Protein AF-A0A6G3WK44-F1 (afdb_monomer_lite)

Structure (mmCIF, N/CA/C/O backbone):
data_AF-A0A6G3WK44-F1
#
_entry.id   AF-A0A6G3WK44-F1
#
loop_
_atom_site.group_PDB
_atom_site.id
_atom_site.type_symbol
_atom_site.label_atom_id
_atom_site.label_alt_id
_atom_site.label_comp_id
_atom_site.label_asym_id
_atom_site.label_entity_id
_atom_site.label_seq_id
_atom_site.pdbx_PDB_ins_code
_atom_site.Cartn_x
_atom_site.Cartn_y
_atom_site.Cartn_z
_atom_site.occupancy
_atom_site.B_iso_or_equiv
_atom_site.auth_seq_id
_atom_site.auth_comp_id
_atom_site.auth_asym_id
_atom_site.auth_atom_id
_atom_site.pdbx_PDB_model_num
ATOM 1 N N . VAL A 1 1 ? 23.266 0.981 -15.784 1.00 63.91 1 VAL A N 1
ATOM 2 C CA . VAL 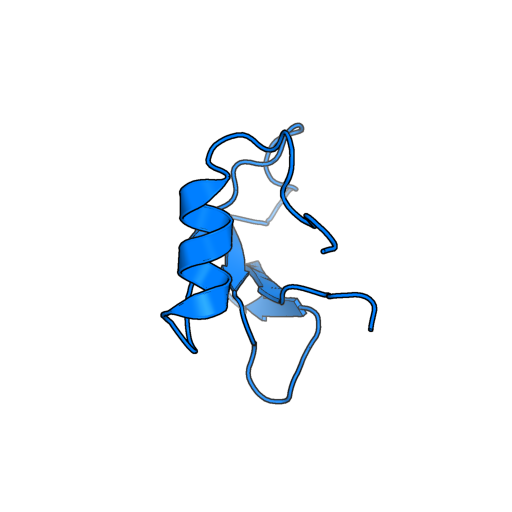A 1 1 ? 21.842 0.681 -15.498 1.00 63.91 1 VAL A CA 1
ATOM 3 C C . VAL A 1 1 ? 21.512 1.326 -14.163 1.00 63.91 1 VAL A C 1
ATOM 5 O O . VAL A 1 1 ? 22.334 1.208 -13.264 1.00 63.91 1 VAL A O 1
ATOM 8 N N . HIS A 1 2 ? 20.410 2.072 -14.053 1.00 75.25 2 HIS A N 1
ATOM 9 C CA . HIS A 1 2 ? 20.011 2.733 -12.803 1.00 75.25 2 HIS A CA 1
ATOM 10 C C . HIS A 1 2 ? 19.546 1.678 -11.782 1.00 75.25 2 HIS A C 1
ATOM 12 O O . HIS A 1 2 ? 18.789 0.786 -12.162 1.00 75.25 2 HIS A O 1
ATOM 18 N N . ARG A 1 3 ? 19.997 1.754 -10.520 1.00 82.06 3 ARG A N 1
ATOM 19 C CA . ARG A 1 3 ? 19.605 0.833 -9.434 1.00 82.06 3 ARG A CA 1
ATOM 20 C C . ARG A 1 3 ? 18.753 1.575 -8.393 1.00 82.06 3 ARG A C 1
ATOM 22 O O . ARG A 1 3 ? 19.265 1.960 -7.347 1.00 82.06 3 ARG A O 1
ATOM 29 N N . PRO A 1 4 ? 17.458 1.804 -8.669 1.00 79.44 4 PRO A N 1
ATOM 30 C CA . PRO A 1 4 ? 16.608 2.665 -7.840 1.00 79.44 4 PRO A CA 1
ATOM 31 C C . PRO A 1 4 ? 16.409 2.166 -6.398 1.00 79.44 4 PRO A C 1
ATOM 33 O O . PRO A 1 4 ? 16.026 2.951 -5.540 1.00 79.44 4 PRO A O 1
ATOM 36 N N . PHE A 1 5 ? 16.681 0.887 -6.124 1.00 82.56 5 PHE A N 1
ATOM 37 C CA . PHE A 1 5 ? 16.512 0.271 -4.804 1.00 82.56 5 PHE A CA 1
ATOM 38 C C . PHE A 1 5 ? 17.839 -0.082 -4.113 1.00 82.56 5 PHE A C 1
ATOM 40 O O . PHE A 1 5 ? 17.829 -0.747 -3.078 1.00 82.56 5 PHE A O 1
ATOM 47 N N . GLU A 1 6 ? 18.979 0.333 -4.677 1.00 86.06 6 GLU A N 1
ATOM 48 C CA . GLU A 1 6 ? 20.301 0.001 -4.139 1.00 86.06 6 GLU A CA 1
ATOM 49 C C . GLU A 1 6 ? 20.464 0.493 -2.694 1.00 86.06 6 GLU A C 1
ATOM 51 O O . GLU A 1 6 ? 20.325 1.680 -2.402 1.00 86.06 6 GLU A O 1
ATOM 56 N N . GLY A 1 7 ? 20.775 -0.439 -1.788 1.00 86.75 7 GLY A N 1
ATOM 57 C CA . GLY A 1 7 ? 21.029 -0.139 -0.375 1.00 86.75 7 GLY A CA 1
ATOM 58 C C . GLY A 1 7 ? 19.785 -0.106 0.518 1.00 86.75 7 GLY A C 1
ATOM 59 O O . GLY A 1 7 ? 19.915 0.139 1.720 1.00 86.75 7 GLY A O 1
ATOM 60 N N . LEU A 1 8 ? 18.594 -0.386 -0.019 1.00 83.88 8 LEU A N 1
ATOM 61 C CA . LEU A 1 8 ? 17.390 -0.562 0.792 1.00 83.88 8 LEU A CA 1
ATOM 62 C C . LEU A 1 8 ? 17.374 -1.938 1.470 1.00 83.88 8 LEU A C 1
ATOM 64 O O . LEU A 1 8 ? 17.753 -2.958 0.890 1.00 83.88 8 LEU A O 1
ATOM 68 N N . ALA A 1 9 ? 16.868 -1.986 2.702 1.00 86.75 9 ALA A N 1
ATOM 69 C CA . ALA A 1 9 ? 16.535 -3.254 3.338 1.00 86.75 9 ALA A CA 1
ATOM 70 C C . ALA A 1 9 ? 15.445 -3.971 2.517 1.00 86.75 9 ALA A C 1
ATOM 72 O O . ALA A 1 9 ? 14.439 -3.359 2.154 1.00 86.75 9 ALA A O 1
ATOM 73 N N . GLY A 1 10 ? 15.656 -5.256 2.217 1.00 84.31 10 GLY A N 1
ATOM 74 C CA . GLY A 1 10 ? 14.731 -6.035 1.385 1.00 84.31 10 GLY A CA 1
ATOM 75 C C . GLY A 1 10 ? 14.769 -5.676 -0.106 1.00 84.31 10 GLY A C 1
ATOM 76 O O . GLY A 1 10 ? 13.749 -5.793 -0.772 1.00 84.31 10 GLY A O 1
ATOM 77 N N . GLU A 1 11 ? 15.909 -5.226 -0.654 1.00 86.44 11 GLU A N 1
ATOM 78 C CA . GLU A 1 11 ? 16.064 -4.828 -2.073 1.00 86.44 11 GLU A CA 1
ATOM 79 C C . GLU A 1 11 ? 15.426 -5.820 -3.073 1.00 86.44 11 GLU A C 1
ATOM 81 O O . GLU A 1 11 ? 14.740 -5.399 -4.002 1.00 86.44 11 GLU A O 1
ATOM 86 N N . CYS A 1 12 ? 15.580 -7.135 -2.866 1.00 81.19 12 CYS A N 1
ATOM 87 C CA . CYS A 1 12 ? 14.944 -8.147 -3.720 1.00 81.19 12 CYS A CA 1
ATOM 88 C C . CYS A 1 12 ? 13.411 -8.070 -3.719 1.00 81.19 12 CYS A C 1
ATOM 90 O O . CYS A 1 12 ? 12.803 -8.264 -4.769 1.00 81.19 12 CYS A O 1
ATOM 92 N N . ASP A 1 13 ? 12.788 -7.774 -2.579 1.00 82.06 13 ASP A N 1
ATOM 93 C CA . ASP A 1 13 ? 11.332 -7.669 -2.473 1.00 82.06 13 ASP A CA 1
ATOM 94 C C . ASP A 1 13 ? 10.836 -6.434 -3.228 1.00 82.06 13 ASP A C 1
ATOM 96 O O . ASP A 1 13 ? 9.861 -6.513 -3.969 1.00 82.06 13 ASP A O 1
ATOM 100 N N . TRP A 1 14 ? 11.560 -5.314 -3.149 1.00 79.44 14 TRP A N 1
ATOM 101 C CA . TRP A 1 14 ? 11.267 -4.110 -3.934 1.00 79.44 14 TRP A CA 1
ATOM 102 C C . TRP A 1 14 ? 11.316 -4.363 -5.443 1.00 79.44 14 TRP A C 1
ATOM 104 O O . TRP A 1 14 ? 10.410 -3.952 -6.175 1.00 79.44 14 TRP A O 1
ATOM 114 N N . VAL A 1 15 ? 12.336 -5.090 -5.904 1.00 81.12 15 VAL A N 1
ATOM 115 C CA . VAL A 1 15 ? 12.448 -5.512 -7.307 1.00 81.12 15 VAL A CA 1
ATOM 116 C C . VAL A 1 15 ? 11.304 -6.460 -7.684 1.00 81.12 15 VAL A C 1
ATOM 118 O O . VAL A 1 15 ? 10.683 -6.279 -8.728 1.00 81.12 15 VAL A O 1
ATOM 121 N N . ALA A 1 16 ? 10.968 -7.433 -6.834 1.00 76.12 16 ALA A N 1
ATOM 122 C CA . ALA A 1 16 ? 9.894 -8.391 -7.095 1.00 76.12 16 ALA A CA 1
ATOM 123 C C . ALA A 1 16 ? 8.507 -7.728 -7.163 1.00 76.12 16 ALA A C 1
ATOM 125 O O . ALA A 1 16 ? 7.720 -8.038 -8.061 1.00 76.12 16 ALA A O 1
ATOM 126 N N . LEU A 1 17 ? 8.221 -6.782 -6.260 1.00 73.06 17 LEU A N 1
ATOM 127 C CA . LEU A 1 17 ? 6.991 -5.989 -6.288 1.00 73.06 17 LEU A CA 1
ATOM 128 C C . LEU A 1 17 ? 6.893 -5.202 -7.607 1.00 73.06 17 LEU A C 1
ATOM 130 O O . LEU A 1 17 ? 5.822 -5.158 -8.206 1.00 73.06 17 LEU A O 1
ATOM 134 N N . ARG A 1 18 ? 8.004 -4.627 -8.090 1.00 69.88 18 ARG A N 1
ATOM 135 C CA . ARG A 1 18 ? 8.057 -3.846 -9.338 1.00 69.88 18 ARG A CA 1
ATOM 136 C C . ARG A 1 18 ? 7.900 -4.694 -10.603 1.00 69.88 18 ARG A C 1
ATOM 138 O O . ARG A 1 18 ? 7.200 -4.266 -11.517 1.00 69.88 18 ARG A O 1
ATOM 145 N N . GLU A 1 19 ? 8.568 -5.842 -10.670 1.00 68.25 19 GLU A N 1
ATOM 146 C CA . GLU A 1 19 ? 8.743 -6.599 -11.918 1.00 68.25 19 GLU A CA 1
ATOM 147 C C . GLU A 1 19 ? 7.697 -7.705 -12.133 1.00 68.25 19 GLU A C 1
ATOM 149 O O . GLU A 1 19 ? 7.455 -8.100 -13.271 1.00 68.25 19 GLU A O 1
ATOM 154 N N . LEU A 1 20 ? 7.068 -8.226 -11.071 1.00 54.56 20 LEU A N 1
ATOM 155 C CA . LEU A 1 20 ? 6.292 -9.473 -11.159 1.00 54.56 20 LEU A CA 1
ATOM 156 C C . LEU A 1 20 ? 4.818 -9.375 -10.745 1.00 54.56 20 LEU A C 1
ATOM 158 O O . LEU A 1 20 ? 4.071 -10.316 -11.018 1.00 54.56 20 LEU A O 1
ATOM 162 N N . VAL A 1 21 ? 4.350 -8.271 -10.146 1.00 54.50 21 VAL A N 1
ATOM 163 C CA . VAL A 1 21 ? 2.955 -8.181 -9.675 1.00 54.50 21 VAL A CA 1
ATOM 164 C C . VAL A 1 21 ? 2.327 -6.816 -10.009 1.00 54.50 21 VAL A C 1
ATOM 166 O O . VAL A 1 21 ? 2.569 -5.846 -9.295 1.00 54.50 21 VAL A O 1
ATOM 169 N N . PRO A 1 22 ? 1.420 -6.722 -11.005 1.00 57.22 22 PRO A N 1
ATOM 170 C CA . PRO A 1 22 ? 0.678 -5.491 -11.339 1.00 57.22 22 PRO A CA 1
ATOM 171 C C . PRO A 1 22 ? -0.258 -4.964 -10.231 1.00 57.22 22 PRO A C 1
ATOM 173 O O . PRO A 1 22 ? -1.022 -4.031 -10.453 1.00 57.22 22 PRO A O 1
ATOM 176 N N . ALA A 1 23 ? -0.252 -5.599 -9.061 1.00 68.94 23 ALA A N 1
ATOM 177 C CA . ALA A 1 23 ? -1.087 -5.296 -7.905 1.00 68.94 23 ALA A CA 1
ATOM 178 C C . ALA A 1 23 ? -0.338 -5.560 -6.586 1.00 68.94 23 ALA A C 1
ATOM 180 O O . ALA A 1 23 ? -0.950 -5.887 -5.572 1.00 68.94 23 ALA A O 1
ATOM 181 N N . ALA A 1 24 ? 0.997 -5.493 -6.608 1.00 84.62 24 ALA A N 1
ATOM 182 C CA . ALA A 1 24 ? 1.804 -5.756 -5.427 1.00 84.62 24 ALA A CA 1
ATOM 183 C C . ALA A 1 24 ? 1.468 -4.759 -4.312 1.00 84.62 24 ALA A C 1
ATOM 185 O O . ALA A 1 24 ? 1.443 -3.548 -4.558 1.00 84.62 24 ALA A O 1
ATOM 186 N N . THR A 1 25 ? 1.244 -5.277 -3.103 1.00 89.25 25 THR A N 1
ATOM 187 C CA . THR A 1 25 ? 1.003 -4.479 -1.901 1.00 89.25 25 THR A CA 1
ATOM 188 C C . THR A 1 25 ? 1.860 -4.962 -0.745 1.00 89.25 25 THR A C 1
ATOM 190 O O . THR A 1 25 ? 2.006 -6.169 -0.556 1.00 89.25 25 THR A O 1
ATOM 193 N N . VAL A 1 26 ? 2.360 -4.033 0.062 1.00 92.31 26 VAL A N 1
ATOM 194 C CA . VAL A 1 26 ? 3.101 -4.339 1.288 1.00 92.31 26 VAL A CA 1
ATOM 195 C C . VAL A 1 26 ? 2.715 -3.356 2.386 1.00 92.31 26 VAL A C 1
ATOM 197 O O . VAL A 1 26 ? 2.577 -2.157 2.145 1.00 92.31 26 VAL A O 1
ATOM 200 N N . GLU A 1 27 ? 2.494 -3.860 3.595 1.00 95.44 27 GLU A N 1
ATOM 201 C CA . GLU A 1 27 ? 2.257 -3.006 4.756 1.00 95.44 27 GLU A CA 1
ATOM 202 C C . GLU A 1 27 ? 3.566 -2.346 5.201 1.00 95.44 27 GLU A C 1
ATOM 204 O O . GLU A 1 27 ? 4.617 -2.987 5.254 1.00 95.44 27 GLU A O 1
ATOM 209 N N . LEU A 1 28 ? 3.513 -1.047 5.491 1.00 94.56 28 LEU A N 1
ATOM 210 C CA . LEU A 1 28 ? 4.676 -0.261 5.876 1.00 94.56 28 LEU A CA 1
ATOM 211 C C . LEU A 1 28 ? 4.744 -0.105 7.392 1.00 94.56 28 LEU A C 1
ATOM 213 O O . LEU A 1 28 ? 3.790 0.320 8.038 1.00 94.56 28 LEU A O 1
ATOM 217 N N . THR A 1 29 ? 5.931 -0.339 7.945 1.00 94.62 29 THR A N 1
ATOM 218 C CA . THR A 1 29 ? 6.270 0.129 9.292 1.00 94.62 29 THR A CA 1
ATOM 219 C C . THR A 1 29 ? 6.898 1.514 9.180 1.00 94.62 29 THR A C 1
ATOM 221 O O . THR A 1 29 ? 7.980 1.664 8.612 1.00 94.62 29 THR A O 1
ATOM 224 N N . LEU A 1 30 ? 6.215 2.538 9.696 1.00 94.12 30 LEU A N 1
ATOM 225 C CA . LEU A 1 30 ? 6.711 3.915 9.669 1.00 94.12 30 LEU A CA 1
ATOM 226 C C . LEU A 1 30 ? 7.711 4.162 10.801 1.00 94.12 30 LEU A C 1
ATOM 228 O O . LEU A 1 30 ? 7.501 3.726 11.931 1.00 94.12 30 LEU A O 1
ATOM 232 N N . LYS A 1 31 ? 8.776 4.915 10.505 1.00 93.62 31 LYS A N 1
ATOM 233 C CA . LYS A 1 31 ? 9.863 5.206 11.453 1.00 93.62 31 LYS A CA 1
ATOM 234 C C . LYS A 1 31 ? 9.375 5.871 12.745 1.00 93.62 31 LYS A C 1
ATOM 236 O O . LYS A 1 31 ? 9.821 5.492 13.821 1.00 93.62 31 LYS A O 1
ATOM 241 N N . ASP A 1 32 ? 8.452 6.820 12.622 1.00 95.75 32 ASP A N 1
ATOM 242 C CA . ASP A 1 32 ? 7.919 7.598 13.747 1.00 95.75 32 ASP A CA 1
ATOM 243 C C . ASP A 1 32 ? 6.578 7.036 14.263 1.00 95.75 32 ASP A C 1
ATOM 245 O O . ASP A 1 32 ? 5.871 7.689 15.027 1.00 95.75 32 ASP A O 1
ATOM 249 N N . GLY A 1 33 ? 6.225 5.811 13.853 1.00 94.50 33 GLY A N 1
ATOM 250 C CA . GLY A 1 33 ? 4.929 5.199 14.140 1.00 94.50 33 GLY A CA 1
ATOM 251 C C . GLY A 1 33 ? 3.800 5.713 13.242 1.00 94.50 33 GLY A C 1
ATOM 252 O O . GLY A 1 33 ? 4.003 6.519 12.331 1.00 94.50 33 GLY A O 1
ATOM 253 N N . LEU A 1 34 ? 2.593 5.191 13.466 1.00 96.44 34 LEU A N 1
ATOM 254 C CA . LEU A 1 34 ? 1.402 5.596 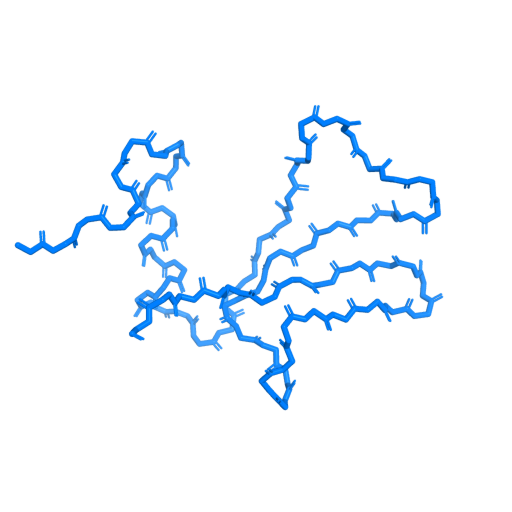12.720 1.00 96.44 34 LEU A CA 1
ATOM 255 C C . LEU A 1 34 ? 0.833 6.917 13.272 1.00 96.44 34 LEU A C 1
ATOM 257 O O . LEU A 1 34 ? 0.767 7.075 14.494 1.00 96.44 34 LEU A O 1
ATOM 261 N N . PRO A 1 35 ? 0.387 7.851 12.407 1.00 94.38 35 PRO A N 1
ATOM 262 C CA . PRO A 1 35 ? -0.317 9.056 12.843 1.00 94.38 35 PRO A CA 1
ATOM 263 C C . PRO A 1 35 ? -1.617 8.743 13.595 1.00 94.38 35 PRO A C 1
ATOM 265 O O . PRO A 1 35 ? -2.240 7.699 13.392 1.00 94.38 35 PRO A O 1
ATOM 268 N N . GLU A 1 36 ? -2.083 9.687 14.417 1.00 94.94 36 GLU A N 1
ATOM 269 C CA . GLU A 1 36 ? -3.368 9.554 15.108 1.00 94.94 36 GLU A CA 1
ATOM 270 C C . GLU A 1 36 ? -4.521 9.357 14.107 1.00 94.94 36 GLU A C 1
ATOM 272 O O . GLU A 1 36 ? -4.639 10.066 13.106 1.00 94.94 36 GLU A O 1
ATOM 277 N N . GLY A 1 37 ? -5.372 8.360 14.365 1.00 94.19 37 GLY A N 1
ATOM 278 C CA . GLY A 1 37 ? -6.496 8.025 13.486 1.00 94.19 37 GLY A CA 1
ATOM 279 C C . GLY A 1 37 ? -6.107 7.329 12.173 1.00 94.19 37 GLY A C 1
ATOM 280 O O . GLY A 1 37 ? -6.943 7.256 11.265 1.00 94.19 37 GLY A O 1
ATOM 281 N N . VAL A 1 38 ? -4.871 6.829 12.055 1.00 97.19 38 VAL A N 1
ATOM 282 C CA . VAL A 1 38 ? -4.413 5.980 10.945 1.00 97.19 38 VAL A CA 1
ATOM 283 C C . VAL A 1 38 ? -4.081 4.584 11.486 1.00 97.19 38 VAL A C 1
ATOM 285 O O . VAL A 1 38 ? -3.074 4.424 12.170 1.00 97.19 38 VAL A O 1
ATOM 288 N N . PRO A 1 39 ? -4.899 3.556 11.199 1.00 97.00 39 PRO A N 1
ATOM 289 C CA . PRO A 1 39 ? -4.669 2.204 11.702 1.00 97.00 39 PRO A CA 1
ATOM 290 C C . PRO A 1 39 ? -3.595 1.441 10.917 1.00 97.00 39 PRO A C 1
ATOM 292 O O . PRO A 1 39 ? -3.006 0.513 11.459 1.00 97.00 39 PRO A O 1
ATOM 295 N N . SER A 1 40 ? -3.342 1.806 9.655 1.00 97.69 40 SER A N 1
ATOM 296 C CA . SER A 1 40 ? -2.335 1.164 8.806 1.00 97.69 40 SER A CA 1
ATOM 297 C C . SER A 1 40 ? -1.957 2.025 7.600 1.00 97.69 40 SER A C 1
ATOM 299 O O . SER A 1 40 ? -2.738 2.866 7.136 1.00 97.69 40 SER A O 1
ATOM 301 N N . VAL A 1 41 ? -0.751 1.779 7.076 1.00 97.56 41 VAL A N 1
ATOM 302 C CA . VAL A 1 41 ? -0.281 2.318 5.796 1.00 97.56 41 VAL A CA 1
ATOM 303 C C . VAL A 1 41 ? 0.186 1.169 4.910 1.00 97.56 41 VAL A C 1
ATOM 305 O O . VAL A 1 41 ? 1.072 0.406 5.286 1.00 97.56 41 VAL A O 1
ATOM 308 N N . THR A 1 42 ? -0.382 1.057 3.714 1.00 96.31 42 THR A N 1
ATOM 309 C CA . THR A 1 42 ? -0.019 0.036 2.724 1.00 96.31 42 THR A CA 1
ATOM 310 C C . THR A 1 42 ? 0.560 0.698 1.481 1.00 96.31 42 THR A C 1
ATOM 312 O O . THR A 1 42 ? -0.086 1.538 0.856 1.00 96.31 42 THR A O 1
ATOM 315 N N . LEU A 1 43 ? 1.764 0.301 1.087 1.00 94.12 43 LEU A N 1
ATOM 316 C CA . LEU A 1 43 ? 2.300 0.634 -0.224 1.00 94.12 43 LEU A CA 1
ATOM 317 C C . LEU A 1 43 ? 1.657 -0.272 -1.273 1.00 94.12 43 LEU A C 1
ATOM 319 O O . LEU A 1 43 ? 1.598 -1.485 -1.089 1.00 94.12 43 LEU A O 1
ATOM 323 N N . ALA A 1 44 ? 1.228 0.311 -2.384 1.00 91.50 44 ALA A N 1
ATOM 324 C CA . ALA A 1 44 ? 0.789 -0.378 -3.583 1.00 91.50 44 ALA A CA 1
ATOM 325 C C . ALA A 1 44 ? 1.650 0.056 -4.775 1.00 91.50 44 ALA A C 1
ATOM 327 O O . ALA A 1 44 ? 2.070 1.208 -4.878 1.00 91.50 44 ALA A O 1
ATOM 328 N N . THR A 1 45 ? 1.889 -0.855 -5.712 1.00 88.25 45 THR A N 1
ATOM 329 C CA . THR A 1 45 ? 2.579 -0.528 -6.974 1.00 88.25 45 THR A CA 1
ATOM 330 C C . THR A 1 45 ? 1.767 0.414 -7.858 1.00 88.25 45 THR A C 1
ATOM 332 O O . THR A 1 45 ? 2.334 1.292 -8.501 1.00 88.25 45 THR A O 1
ATOM 335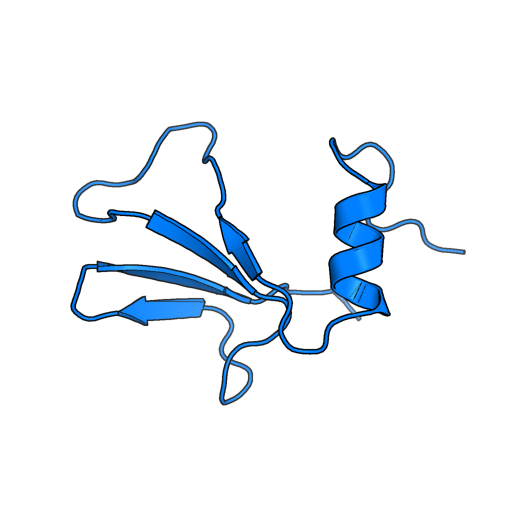 N N . VAL A 1 46 ? 0.441 0.266 -7.861 1.00 87.25 46 VAL A N 1
ATOM 336 C CA . VAL A 1 46 ? -0.503 1.152 -8.547 1.00 87.25 46 VAL A CA 1
ATOM 337 C C . VAL A 1 46 ? -1.822 1.188 -7.780 1.00 87.25 46 VAL A C 1
ATOM 339 O O . VAL A 1 46 ? -2.257 0.180 -7.221 1.00 87.25 46 VAL A O 1
ATOM 342 N N . LEU A 1 47 ? -2.475 2.348 -7.760 1.00 89.69 47 LEU A N 1
ATOM 343 C CA . LEU A 1 47 ? -3.841 2.497 -7.265 1.00 89.69 47 LEU A CA 1
ATOM 344 C C . LEU A 1 47 ? -4.812 2.711 -8.433 1.00 89.69 4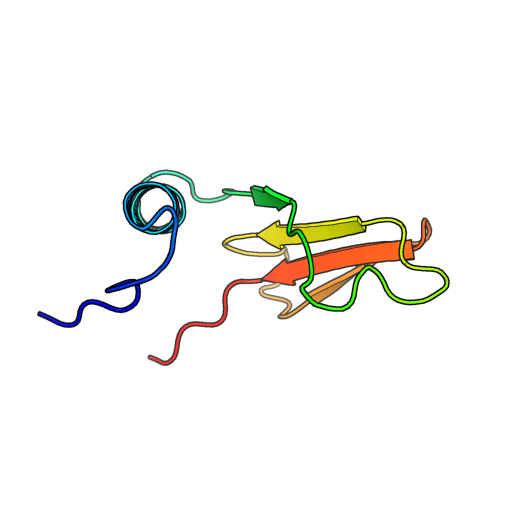7 LEU A C 1
ATOM 346 O O . LEU A 1 47 ? -4.401 3.209 -9.489 1.00 89.69 47 LEU A O 1
ATOM 350 N N . PRO A 1 48 ? -6.106 2.369 -8.264 1.00 86.38 48 PRO A N 1
ATOM 351 C CA . PRO A 1 48 ? -7.129 2.718 -9.239 1.00 86.38 48 PRO A CA 1
ATOM 352 C C . PRO A 1 48 ? -7.043 4.197 -9.615 1.00 86.38 48 PRO A C 1
ATOM 354 O O . PRO A 1 48 ? -6.709 5.038 -8.781 1.00 86.38 48 PRO A O 1
ATOM 357 N N . MET A 1 49 ? -7.335 4.506 -10.879 1.00 89.00 49 MET A N 1
ATOM 358 C CA . MET A 1 49 ? -7.290 5.876 -11.406 1.00 89.00 49 MET A CA 1
ATOM 359 C C . MET A 1 49 ? -5.903 6.545 -11.347 1.00 89.00 49 MET A C 1
ATOM 361 O O . MET A 1 49 ? -5.821 7.761 -11.507 1.00 89.00 49 MET A O 1
ATOM 365 N N . ALA A 1 50 ? -4.827 5.776 -11.130 1.00 86.25 50 ALA A N 1
ATOM 366 C CA . ALA A 1 50 ? -3.465 6.286 -10.954 1.00 86.25 50 ALA A CA 1
ATOM 367 C C . ALA A 1 50 ? -3.351 7.336 -9.832 1.00 86.25 50 ALA A C 1
ATOM 369 O O . ALA A 1 50 ? -2.560 8.276 -9.912 1.00 86.25 50 ALA A O 1
ATOM 370 N N . TRP A 1 51 ? -4.159 7.192 -8.779 1.00 91.81 51 TRP A N 1
ATOM 371 C CA . TRP A 1 51 ? -4.067 8.075 -7.624 1.00 91.81 51 TRP A CA 1
ATOM 372 C C . TRP A 1 51 ? -2.723 7.915 -6.906 1.00 91.81 51 TRP A C 1
ATOM 374 O O . TRP A 1 51 ? -2.246 6.790 -6.752 1.00 91.81 51 TRP A O 1
ATOM 384 N N . PRO A 1 52 ? -2.128 9.013 -6.409 1.00 92.38 52 PRO A N 1
ATOM 385 C CA . PRO A 1 52 ? -0.871 8.946 -5.670 1.00 92.38 52 PRO A CA 1
ATOM 386 C C . PRO A 1 52 ? -1.055 8.333 -4.275 1.00 92.38 52 PRO A C 1
ATOM 388 O O . PRO A 1 52 ? -0.151 7.689 -3.750 1.00 92.38 52 PRO A O 1
ATOM 391 N N . ALA A 1 53 ? -2.231 8.518 -3.675 1.00 95.00 53 ALA A N 1
ATOM 392 C CA . ALA A 1 53 ? -2.611 7.957 -2.387 1.00 95.00 53 ALA A CA 1
ATOM 393 C C . ALA A 1 53 ? -4.135 7.998 -2.210 1.00 95.00 53 ALA A C 1
ATOM 395 O O . ALA A 1 53 ? -4.817 8.781 -2.876 1.00 95.00 53 ALA A O 1
ATOM 396 N N . LEU A 1 54 ? -4.665 7.201 -1.280 1.00 94.81 54 LEU A N 1
ATOM 397 C CA . LEU A 1 54 ? -6.050 7.315 -0.817 1.00 94.81 54 LEU A CA 1
ATOM 398 C C . LEU A 1 54 ? -6.176 6.954 0.665 1.00 94.81 54 LEU A C 1
ATOM 400 O O . LEU A 1 54 ? -5.460 6.084 1.161 1.00 94.81 54 LEU A O 1
ATOM 404 N N . ARG A 1 55 ? -7.116 7.602 1.356 1.00 95.94 55 ARG A N 1
ATOM 405 C CA . ARG A 1 55 ? -7.528 7.248 2.717 1.00 95.94 55 ARG A CA 1
ATOM 406 C C . ARG A 1 55 ? -8.938 6.678 2.666 1.00 95.94 55 ARG A C 1
ATOM 408 O O . ARG A 1 55 ? -9.821 7.300 2.080 1.00 95.94 55 ARG A O 1
ATOM 415 N N . ARG A 1 56 ? -9.125 5.495 3.243 1.00 95.12 56 ARG A N 1
ATOM 416 C CA . ARG A 1 56 ? -10.429 4.831 3.334 1.00 95.12 56 ARG A CA 1
ATOM 417 C C . ARG A 1 56 ? -11.236 5.363 4.516 1.00 95.12 56 ARG A C 1
ATOM 419 O O . ARG A 1 56 ? -10.697 6.019 5.406 1.00 95.12 56 ARG A O 1
ATOM 426 N N . ASP A 1 57 ? -12.520 5.026 4.537 1.00 96.69 57 ASP A N 1
ATOM 427 C CA . ASP A 1 57 ? -13.450 5.427 5.599 1.00 96.69 57 ASP A CA 1
ATOM 428 C C . ASP A 1 57 ? -13.068 4.851 6.973 1.00 96.6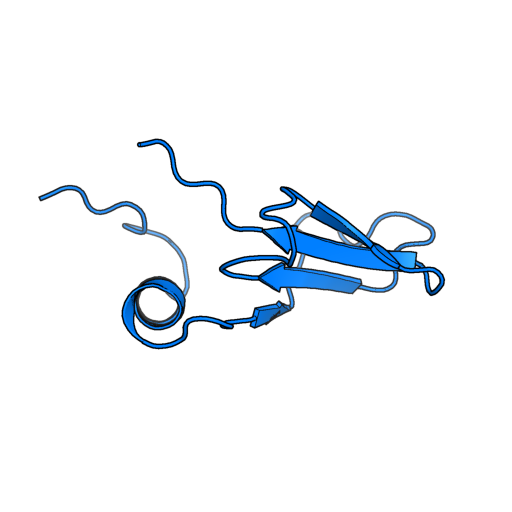9 57 ASP A C 1
ATOM 430 O O . ASP A 1 57 ? -13.329 5.471 8.000 1.00 96.69 57 ASP A O 1
ATOM 434 N N . ASP A 1 58 ? -12.392 3.697 6.996 1.00 95.69 58 ASP A N 1
ATOM 435 C CA . ASP A 1 58 ? -11.829 3.086 8.209 1.00 95.69 58 ASP A CA 1
ATOM 436 C C . ASP A 1 58 ? -10.528 3.760 8.691 1.00 95.69 58 ASP A C 1
ATOM 438 O O . ASP A 1 58 ? -9.953 3.371 9.705 1.00 95.69 58 ASP A O 1
ATOM 442 N N . GLY A 1 59 ? -10.055 4.777 7.967 1.00 96.69 59 GLY A N 1
ATOM 443 C CA . GLY A 1 59 ? -8.835 5.518 8.253 1.00 96.69 59 GLY A CA 1
ATOM 444 C C . GLY A 1 59 ? -7.563 4.919 7.657 1.00 96.69 59 GLY A C 1
ATOM 445 O O . GLY A 1 59 ? -6.539 5.608 7.690 1.00 96.69 59 GLY A O 1
ATOM 446 N N . SER A 1 60 ? -7.597 3.698 7.104 1.00 97.56 60 SER A N 1
ATOM 447 C CA . SER A 1 60 ? -6.429 3.068 6.471 1.00 97.56 60 SER A CA 1
ATOM 448 C C . SER A 1 60 ? -5.956 3.86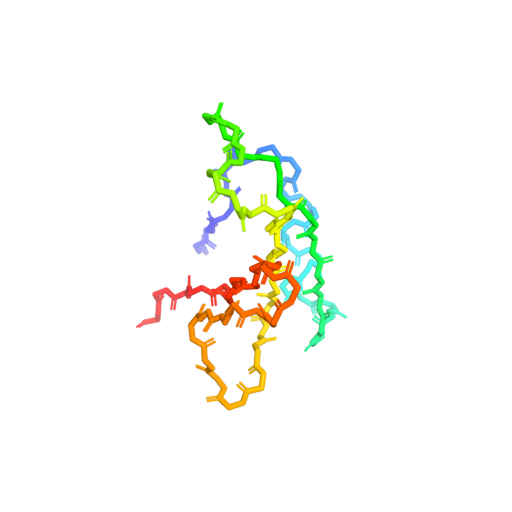5 5.256 1.00 97.56 60 SER A C 1
ATOM 450 O O . SER A 1 60 ? -6.756 4.435 4.504 1.00 97.56 60 SER A O 1
ATOM 452 N N . VAL A 1 61 ? -4.639 3.918 5.063 1.00 97.38 61 VAL A N 1
ATOM 453 C CA . VAL A 1 61 ? -4.009 4.701 3.994 1.00 97.38 61 VAL A CA 1
ATOM 454 C C . VAL A 1 61 ? -3.330 3.770 3.001 1.00 97.38 61 VAL A C 1
ATOM 456 O O . VAL A 1 61 ? -2.571 2.884 3.389 1.00 97.38 61 VAL A O 1
ATOM 459 N N . LEU A 1 62 ? -3.559 4.004 1.708 1.00 96.12 62 LEU A N 1
ATOM 460 C CA . LEU A 1 62 ? -2.784 3.391 0.635 1.00 96.12 62 LEU A CA 1
ATOM 461 C C . LEU A 1 62 ? -1.942 4.443 -0.071 1.00 96.12 62 LEU A C 1
ATOM 463 O O . LEU A 1 62 ? -2.446 5.513 -0.411 1.00 96.12 62 LEU A O 1
ATOM 467 N N . LEU A 1 63 ? -0.680 4.109 -0.322 1.00 95.06 63 LEU A N 1
ATOM 468 C CA . LEU A 1 63 ? 0.283 4.939 -1.039 1.00 95.06 63 LEU A CA 1
ATOM 469 C C . LEU A 1 63 ? 0.672 4.235 -2.337 1.00 95.06 63 LEU A C 1
ATOM 471 O O . LEU A 1 63 ? 1.069 3.074 -2.297 1.00 95.06 63 LEU A O 1
ATOM 475 N N . ALA A 1 64 ? 0.575 4.916 -3.476 1.00 91.75 64 ALA A N 1
ATOM 476 C CA . ALA A 1 64 ? 1.077 4.391 -4.742 1.00 91.75 64 ALA A CA 1
ATOM 477 C C . ALA A 1 64 ? 2.566 4.712 -4.898 1.00 91.75 64 ALA A C 1
ATOM 479 O O . ALA A 1 64 ? 2.981 5.848 -4.652 1.00 91.75 64 ALA A O 1
ATOM 480 N N . LEU A 1 65 ? 3.356 3.745 -5.370 1.00 88.88 65 LEU A N 1
ATOM 481 C CA . LEU A 1 65 ? 4.749 3.974 -5.750 1.00 88.88 65 LEU A CA 1
ATOM 482 C C . LEU A 1 65 ? 4.825 5.109 -6.788 1.00 88.88 65 LEU A C 1
ATOM 484 O O . LEU A 1 65 ? 4.283 4.992 -7.885 1.00 88.88 65 LEU A O 1
ATOM 488 N N . GLN A 1 66 ? 5.505 6.200 -6.439 1.00 80.94 66 GLN A N 1
ATOM 489 C CA . GLN A 1 66 ? 5.847 7.270 -7.372 1.00 80.94 66 GLN A CA 1
ATOM 490 C C . GLN A 1 66 ? 7.265 7.010 -7.868 1.00 80.94 66 GLN A C 1
ATOM 492 O O . GLN A 1 66 ? 8.185 6.868 -7.065 1.00 80.94 66 GLN A O 1
ATOM 497 N N . ASN A 1 67 ? 7.427 6.893 -9.179 1.00 70.88 67 ASN A N 1
ATOM 498 C CA . ASN A 1 67 ? 8.729 6.723 -9.799 1.00 70.88 67 ASN A CA 1
ATOM 499 C C . ASN A 1 67 ? 8.978 7.937 -10.689 1.00 70.88 67 ASN A C 1
ATOM 501 O O . ASN A 1 67 ? 8.151 8.220 -11.555 1.00 70.88 67 ASN A O 1
ATOM 505 N N . ASP A 1 68 ? 10.101 8.619 -10.491 1.00 63.41 68 ASP A N 1
ATOM 506 C CA . ASP A 1 68 ? 10.536 9.694 -11.376 1.00 63.41 68 ASP A CA 1
ATOM 507 C C . ASP A 1 68 ? 10.932 9.053 -12.715 1.00 63.41 68 ASP A C 1
ATOM 509 O O . ASP A 1 68 ? 11.930 8.333 -12.805 1.00 63.41 68 ASP A O 1
ATOM 513 N N . THR A 1 69 ? 10.107 9.220 -13.744 1.00 51.53 69 THR A N 1
ATOM 514 C CA . THR A 1 69 ? 10.543 9.048 -15.139 1.00 51.53 69 THR A CA 1
ATOM 515 C C . THR A 1 69 ? 10.905 10.394 -15.719 1.00 51.53 69 THR A C 1
ATOM 517 O O . THR A 1 69 ? 10.068 11.311 -15.555 1.00 51.53 69 THR A O 1
#

InterPro domains:
  IPR045970 Protein of unknown function DUF5926 [PF19348] (4-69)

Radius of gyration: 13.1 Å; chains: 1; bounding box: 35×19×31 Å

Foldseek 3Di:
DDQPQPPPDPSVVVVCLQPPDQWDKDWDQDPVGDDPQEPTEMETCADPVRDQKDADPSRHIYGHDDDDD

Organism: NCBI:txid2706086

pLDDT: mean 86.06, std 11.77, range [51.53, 97.69]

Secondary structure (DSSP, 8-state):
---TTTT-TTHHHHHHHHHH-TT-EEE---TT-PPTT---EEEES--GGG-SEEE-TTS-EEEEPP---

Sequence (69 aa):
VHRPFEGLAGECDWVALRELVPAATVELTLKDGLPEGVPSVTLATVLPMAWPALRRDDGSVLLALQNDT